Protein AF-A0AA86AKV5-F1 (afdb_monomer)

Structure (mmCIF, N/CA/C/O backbone):
data_AF-A0AA86AKV5-F1
#
_entry.id   AF-A0AA86AKV5-F1
#
loop_
_atom_site.group_PDB
_atom_site.id
_atom_site.type_symbol
_atom_site.label_atom_id
_atom_site.label_alt_id
_atom_site.label_comp_id
_atom_site.label_asym_id
_atom_site.label_entity_id
_atom_site.label_seq_id
_atom_site.pdbx_PDB_ins_code
_atom_site.Cartn_x
_atom_site.Cartn_y
_atom_site.Cartn_z
_atom_site.occupancy
_atom_site.B_iso_or_equiv
_atom_site.auth_seq_id
_atom_site.auth_comp_id
_atom_site.auth_asym_id
_atom_site.auth_atom_id
_atom_site.pdbx_PDB_model_num
ATOM 1 N N . MET A 1 1 ? 10.575 -11.654 0.491 1.00 63.12 1 MET A N 1
ATOM 2 C CA . MET A 1 1 ? 9.756 -10.437 0.301 1.00 63.12 1 MET A CA 1
ATOM 3 C C . MET A 1 1 ? 10.711 -9.264 0.203 1.00 63.12 1 MET A C 1
ATOM 5 O O . MET A 1 1 ? 11.738 -9.312 0.871 1.00 63.12 1 MET A O 1
ATOM 9 N N . LEU A 1 2 ? 10.410 -8.263 -0.622 1.00 72.31 2 LEU A N 1
ATOM 10 C CA . LEU A 1 2 ? 11.222 -7.049 -0.781 1.00 72.31 2 LEU A CA 1
ATOM 11 C C . LEU A 1 2 ? 11.023 -6.137 0.437 1.00 72.31 2 LEU A C 1
ATOM 13 O O . LEU A 1 2 ? 10.281 -5.163 0.384 1.00 72.31 2 LEU A O 1
ATOM 17 N N . ARG A 1 3 ? 11.596 -6.532 1.574 1.00 81.69 3 ARG A N 1
ATOM 18 C CA . ARG A 1 3 ? 11.539 -5.777 2.825 1.00 81.69 3 ARG A CA 1
ATOM 19 C C . ARG A 1 3 ? 12.851 -5.034 2.984 1.00 81.69 3 ARG A C 1
ATOM 21 O O . ARG A 1 3 ? 13.905 -5.651 2.872 1.00 81.69 3 ARG A O 1
ATOM 28 N N . ASP A 1 4 ? 12.751 -3.745 3.261 1.00 85.88 4 ASP A N 1
ATOM 29 C CA . ASP A 1 4 ? 13.888 -2.920 3.641 1.00 85.88 4 ASP A CA 1
ATOM 30 C C . ASP A 1 4 ? 13.785 -2.579 5.130 1.00 85.88 4 ASP A C 1
ATOM 32 O O . ASP A 1 4 ? 12.700 -2.263 5.639 1.00 85.88 4 ASP A O 1
ATOM 36 N N . GLU A 1 5 ? 14.898 -2.696 5.845 1.00 87.88 5 GLU A N 1
ATOM 37 C CA . GLU A 1 5 ? 14.940 -2.448 7.281 1.00 87.88 5 GLU A CA 1
ATOM 38 C C . GLU A 1 5 ? 14.667 -0.967 7.563 1.00 87.88 5 GLU A C 1
ATOM 40 O O . GLU A 1 5 ? 15.144 -0.079 6.865 1.00 87.88 5 GLU A O 1
ATOM 45 N N . ASN A 1 6 ? 13.877 -0.682 8.601 1.00 86.06 6 ASN A N 1
ATOM 46 C CA . ASN A 1 6 ? 13.462 0.678 8.981 1.00 86.06 6 ASN A CA 1
ATOM 47 C C . ASN A 1 6 ? 12.641 1.449 7.925 1.00 86.06 6 ASN A C 1
ATOM 49 O O . ASN A 1 6 ? 12.347 2.630 8.127 1.00 86.06 6 ASN A O 1
ATOM 53 N N . SER A 1 7 ? 12.211 0.794 6.842 1.00 89.75 7 SER A N 1
ATOM 54 C CA . SER A 1 7 ? 11.294 1.377 5.860 1.00 89.75 7 SER A CA 1
ATOM 55 C C . SER A 1 7 ? 9.841 1.381 6.354 1.00 89.75 7 SER A C 1
ATOM 57 O O . SER A 1 7 ? 9.448 0.622 7.246 1.00 89.75 7 SER A O 1
ATOM 59 N N . LYS A 1 8 ? 9.025 2.273 5.784 1.00 89.38 8 LYS A N 1
ATOM 60 C CA . LYS A 1 8 ? 7.595 2.400 6.093 1.00 89.38 8 LYS A CA 1
ATOM 61 C C . LYS A 1 8 ? 6.800 2.607 4.812 1.00 89.38 8 LYS A C 1
ATOM 63 O O . LYS A 1 8 ? 7.256 3.287 3.899 1.00 89.38 8 LYS A O 1
ATOM 68 N N . ALA A 1 9 ? 5.584 2.073 4.791 1.00 91.06 9 ALA A N 1
ATOM 69 C CA . ALA A 1 9 ? 4.594 2.343 3.760 1.00 91.06 9 ALA A CA 1
ATOM 70 C C . ALA A 1 9 ? 3.294 2.822 4.416 1.00 91.06 9 ALA A C 1
ATOM 72 O O . ALA A 1 9 ? 2.907 2.327 5.475 1.00 91.06 9 ALA A O 1
ATOM 73 N N . SER A 1 10 ? 2.625 3.776 3.772 1.00 92.81 10 SER A N 1
ATOM 74 C CA . SER A 1 10 ? 1.293 4.254 4.151 1.00 92.81 10 SER A CA 1
ATOM 75 C C . SER A 1 10 ? 0.279 3.833 3.098 1.00 92.81 10 SER A C 1
ATOM 77 O O . SER A 1 10 ? 0.590 3.775 1.909 1.00 92.81 10 SER A O 1
ATOM 79 N N . GLY A 1 11 ? -0.955 3.583 3.523 1.00 93.44 11 GLY A N 1
ATOM 80 C CA . GLY A 1 11 ? -2.024 3.176 2.623 1.00 93.44 11 GLY A CA 1
ATOM 81 C C . GLY A 1 11 ? -3.405 3.383 3.225 1.00 93.44 11 GLY A C 1
ATOM 82 O O . GLY A 1 11 ? -3.569 4.044 4.252 1.00 93.44 11 GLY A O 1
ATOM 83 N N . ILE A 1 12 ? -4.399 2.806 2.559 1.00 93.94 12 ILE A N 1
ATOM 84 C CA . ILE A 1 12 ? -5.798 2.807 2.982 1.00 93.94 12 ILE A CA 1
ATOM 85 C C . ILE A 1 12 ? -6.177 1.361 3.288 1.00 93.94 12 ILE A C 1
ATOM 87 O O . ILE A 1 12 ? -5.883 0.464 2.499 1.00 93.94 12 ILE A O 1
ATOM 91 N N . ILE A 1 13 ? -6.822 1.138 4.431 1.00 94.25 13 ILE A N 1
ATOM 92 C CA . ILE A 1 13 ? -7.334 -0.176 4.820 1.00 94.25 13 ILE A CA 1
ATOM 93 C C . ILE A 1 13 ? -8.798 -0.249 4.395 1.00 94.25 13 ILE A C 1
ATOM 95 O O . ILE A 1 13 ? -9.599 0.607 4.771 1.00 94.25 13 ILE A O 1
ATOM 99 N N . TYR A 1 14 ? -9.137 -1.279 3.625 1.00 93.62 14 TYR A N 1
ATOM 100 C CA . TYR A 1 14 ? -10.505 -1.584 3.219 1.00 93.62 14 TYR A CA 1
ATOM 101 C C . TYR A 1 14 ? -10.994 -2.833 3.951 1.00 93.62 14 TYR A C 1
ATOM 103 O O . TYR A 1 14 ? -10.230 -3.773 4.164 1.00 93.62 14 TYR A O 1
ATOM 111 N N . SER A 1 15 ? -12.275 -2.848 4.318 1.00 94.81 15 SER A N 1
ATOM 112 C CA . SER A 1 15 ? -12.954 -4.057 4.782 1.00 94.81 15 SER A CA 1
ATOM 113 C C . SER A 1 15 ? -13.636 -4.692 3.577 1.00 94.81 15 SER A C 1
ATOM 115 O O . SER A 1 15 ? -14.608 -4.143 3.065 1.00 94.81 15 SER A O 1
ATOM 117 N N . LEU A 1 16 ? -13.063 -5.791 3.090 1.00 93.44 16 LEU A N 1
ATOM 118 C CA . LEU A 1 16 ? -13.542 -6.537 1.929 1.00 93.44 16 LEU A CA 1
ATOM 119 C C . LEU A 1 16 ? -13.768 -7.997 2.315 1.00 93.44 16 LEU A C 1
ATOM 121 O O . LEU A 1 16 ? -13.064 -8.551 3.162 1.00 93.44 16 LEU A O 1
ATOM 125 N N . TH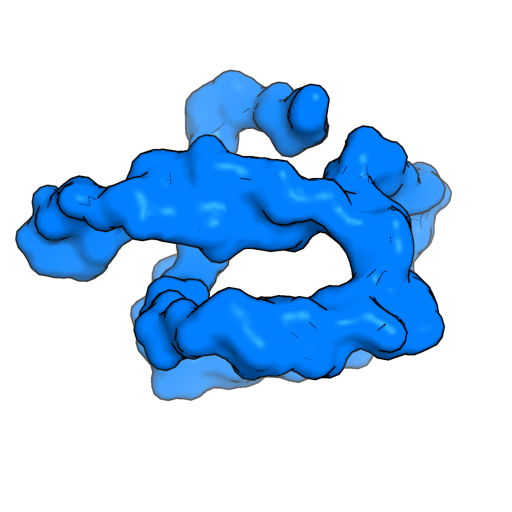R A 1 17 ? -14.737 -8.620 1.661 1.00 93.62 17 THR A N 1
ATOM 126 C CA . THR A 1 17 ? -14.954 -10.068 1.691 1.00 93.62 17 THR A CA 1
ATOM 127 C C . THR A 1 17 ? -13.915 -10.798 0.838 1.00 93.62 17 THR A C 1
ATOM 129 O O . THR A 1 17 ? -13.243 -10.199 -0.003 1.00 93.62 17 THR A O 1
ATOM 132 N N . HIS A 1 18 ? -13.791 -12.114 1.027 1.00 88.12 18 HIS A N 1
ATOM 133 C CA . HIS A 1 18 ? -12.884 -12.932 0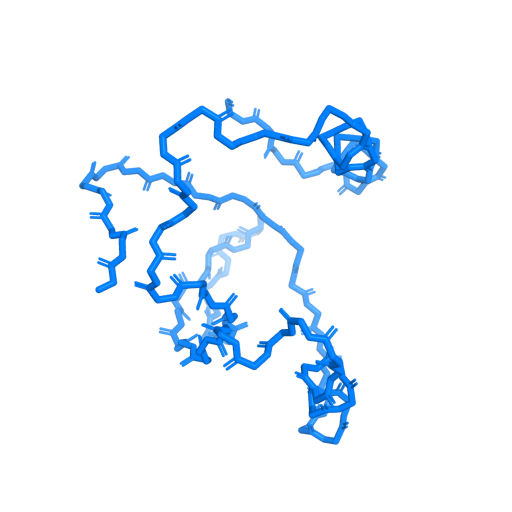.219 1.00 88.12 18 HIS A CA 1
ATOM 134 C C . HIS A 1 18 ? -13.230 -12.858 -1.277 1.00 88.12 18 HIS A C 1
ATOM 136 O O . HIS A 1 18 ? -12.353 -12.587 -2.088 1.00 88.12 18 HIS A O 1
ATOM 142 N N . ASP A 1 19 ? -14.518 -12.948 -1.622 1.00 91.56 19 ASP A N 1
ATOM 143 C CA . ASP A 1 19 ? -14.998 -12.844 -3.005 1.00 91.56 19 ASP A CA 1
ATOM 144 C C . ASP A 1 19 ? -14.640 -11.503 -3.670 1.00 91.56 19 ASP A C 1
ATOM 146 O O . ASP A 1 19 ? -14.382 -11.442 -4.873 1.00 91.56 19 ASP A O 1
ATOM 150 N N . GLU A 1 20 ? -14.658 -10.401 -2.915 1.00 92.56 20 GLU A N 1
ATOM 151 C CA . GLU A 1 20 ? -14.266 -9.079 -3.419 1.00 92.56 20 GLU A CA 1
ATOM 152 C C . GLU A 1 20 ? -12.755 -8.979 -3.637 1.00 92.56 20 GLU A C 1
ATOM 154 O O . GLU A 1 20 ? -12.321 -8.402 -4.635 1.00 92.56 20 GLU A O 1
ATOM 159 N N . ILE A 1 21 ? -11.960 -9.568 -2.740 1.00 88.62 21 ILE A N 1
ATOM 160 C CA . ILE A 1 21 ? -10.503 -9.653 -2.886 1.00 88.62 21 ILE A CA 1
ATOM 161 C C . ILE A 1 21 ? -10.149 -10.500 -4.112 1.00 88.62 21 ILE A C 1
ATOM 163 O O . ILE A 1 21 ? -9.338 -10.070 -4.933 1.00 88.62 21 ILE A O 1
ATOM 167 N N . ASP A 1 22 ? -10.794 -11.651 -4.289 1.00 86.69 22 ASP A N 1
ATOM 168 C CA . ASP A 1 22 ? -10.572 -12.517 -5.445 1.00 86.69 22 ASP A CA 1
ATOM 169 C C . ASP A 1 22 ? -10.896 -11.780 -6.744 1.00 86.69 22 ASP A C 1
ATOM 171 O O . ASP A 1 22 ? -10.081 -11.752 -7.660 1.00 86.69 22 ASP A O 1
ATOM 175 N N . LYS A 1 23 ? -12.036 -11.085 -6.827 1.00 88.38 23 LYS A N 1
ATOM 176 C CA . LYS A 1 23 ? -12.371 -10.265 -8.006 1.00 88.38 23 LYS A CA 1
ATOM 177 C C . LYS A 1 23 ? -11.340 -9.170 -8.279 1.00 88.38 23 LYS A C 1
ATOM 179 O O . LYS A 1 23 ? -11.072 -8.881 -9.443 1.00 88.38 23 LYS A O 1
ATOM 184 N N . LEU A 1 24 ? -10.774 -8.567 -7.232 1.00 86.25 24 LEU A N 1
ATOM 185 C CA . LEU A 1 24 ? -9.772 -7.511 -7.357 1.00 86.25 24 LEU A CA 1
ATOM 186 C C . LEU A 1 24 ? -8.446 -8.038 -7.927 1.00 86.25 24 LEU A C 1
ATOM 188 O O . LEU A 1 24 ? -7.821 -7.343 -8.724 1.00 86.25 24 LEU 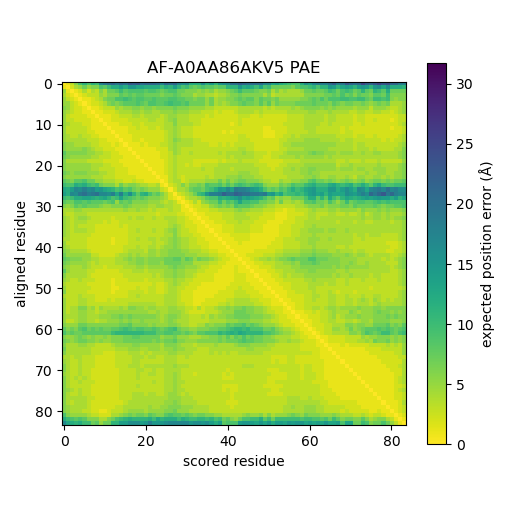A O 1
ATOM 192 N N . TYR A 1 25 ? -8.031 -9.252 -7.550 1.00 81.62 25 TYR A N 1
ATOM 193 C CA . TYR A 1 25 ? -6.717 -9.809 -7.903 1.00 81.62 25 TYR A CA 1
ATOM 194 C C . TYR A 1 25 ? -6.732 -10.876 -9.006 1.00 81.62 25 TYR A C 1
ATOM 196 O O . TYR A 1 25 ? -5.680 -11.185 -9.561 1.00 81.62 25 TYR A O 1
ATOM 204 N N . ASN A 1 26 ? -7.895 -11.396 -9.400 1.00 78.31 26 ASN A N 1
ATOM 205 C CA . ASN A 1 26 ? -8.023 -12.427 -10.439 1.00 78.31 26 ASN A CA 1
ATOM 206 C C . ASN A 1 26 ? -8.028 -11.857 -11.882 1.00 78.31 26 ASN A C 1
ATOM 208 O O . ASN A 1 26 ? -8.435 -12.527 -12.830 1.00 78.31 26 ASN A O 1
ATOM 212 N N . GLY A 1 27 ? -7.598 -10.602 -12.065 1.00 71.62 27 GLY A N 1
ATOM 213 C CA . GLY A 1 27 ? -7.496 -9.927 -13.363 1.00 71.62 27 GLY A CA 1
ATOM 214 C C . GLY A 1 27 ? -6.146 -10.126 -14.065 1.00 71.62 27 GLY A C 1
ATOM 215 O O . GLY A 1 27 ? -5.112 -10.373 -13.435 1.00 71.62 27 GLY A O 1
ATOM 216 N N . SER A 1 28 ? -6.132 -9.969 -15.394 1.00 61.03 28 SER A N 1
ATOM 217 C CA . SER A 1 28 ? -4.909 -10.024 -16.204 1.00 61.03 28 SER A CA 1
ATOM 218 C C . SER A 1 28 ? -3.891 -8.985 -15.721 1.00 61.03 28 SER A C 1
ATOM 220 O O . SER A 1 28 ? -4.164 -7.788 -15.764 1.00 61.03 28 SER A O 1
ATOM 222 N N . GLY A 1 29 ? -2.719 -9.445 -15.281 1.00 71.62 29 GLY A N 1
ATOM 223 C CA . GLY A 1 29 ? -1.617 -8.591 -14.822 1.00 71.62 29 GLY A CA 1
ATOM 224 C C . GLY A 1 29 ? -1.394 -8.570 -13.308 1.00 71.62 29 GLY A C 1
ATOM 225 O O . GLY A 1 29 ? -0.339 -8.121 -12.874 1.00 71.62 29 GLY A O 1
ATOM 226 N N . LEU A 1 30 ? -2.318 -9.110 -12.503 1.00 81.75 30 LEU A N 1
ATOM 227 C CA . LEU A 1 30 ? -2.173 -9.150 -11.040 1.00 81.75 30 LEU A CA 1
ATOM 228 C C . LEU A 1 30 ? -1.778 -10.525 -10.484 1.00 81.75 30 LEU A C 1
ATOM 230 O O . LEU A 1 30 ? -1.442 -10.629 -9.311 1.00 81.75 30 LEU A O 1
ATOM 234 N N . LEU A 1 31 ? -1.691 -11.555 -11.332 1.00 83.94 31 LEU A N 1
ATOM 235 C CA . LEU A 1 31 ? -1.282 -12.915 -10.939 1.00 83.94 31 LEU A CA 1
ATOM 236 C C . LEU A 1 31 ? 0.131 -12.996 -10.328 1.00 83.94 31 LEU A C 1
ATOM 238 O O . LEU A 1 31 ? 0.464 -13.974 -9.665 1.00 83.94 31 LEU A O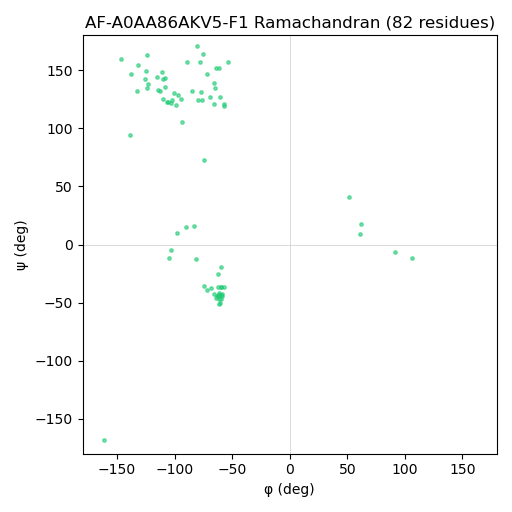 1
ATOM 242 N N . ALA A 1 32 ? 0.978 -11.988 -10.562 1.00 86.44 32 ALA A N 1
ATOM 243 C CA . ALA A 1 32 ? 2.316 -11.899 -9.977 1.00 86.44 32 ALA A CA 1
ATOM 244 C C . ALA A 1 32 ? 2.319 -11.355 -8.532 1.00 86.44 32 ALA A C 1
ATOM 246 O O . ALA A 1 32 ? 3.346 -11.431 -7.846 1.00 86.44 32 ALA A O 1
ATOM 247 N N . TYR A 1 33 ? 1.193 -10.798 -8.074 1.00 87.56 33 TYR A N 1
ATOM 248 C CA . TYR A 1 33 ? 1.019 -10.312 -6.712 1.00 87.56 33 TYR A CA 1
ATOM 249 C C . TYR A 1 33 ? 0.608 -11.462 -5.799 1.00 87.56 33 TYR A C 1
ATOM 251 O O . TYR A 1 33 ? -0.295 -12.237 -6.104 1.00 87.56 33 TYR A O 1
ATOM 259 N N . VAL A 1 34 ? 1.281 -11.568 -4.659 1.00 88.25 34 VAL A N 1
ATOM 260 C CA . VAL A 1 34 ? 1.057 -12.628 -3.679 1.00 88.25 34 VAL A CA 1
ATOM 261 C C . VAL A 1 34 ? 0.470 -12.010 -2.410 1.00 88.25 34 VAL A C 1
ATOM 263 O O . VAL A 1 34 ? 1.021 -11.014 -1.929 1.00 88.25 34 VAL A O 1
ATOM 266 N N . PRO A 1 35 ? -0.613 -12.578 -1.852 1.00 89.19 35 PRO A N 1
ATOM 267 C CA . PRO A 1 35 ? -1.182 -12.115 -0.594 1.00 89.19 35 PRO A CA 1
ATOM 268 C C . PRO A 1 35 ? -0.209 -12.339 0.570 1.00 89.19 35 PRO A C 1
ATOM 270 O O . PRO A 1 35 ? 0.373 -13.412 0.729 1.00 89.19 35 PRO A O 1
ATOM 273 N N . GLU A 1 36 ? -0.060 -11.323 1.411 1.00 90.50 36 GLU A N 1
ATOM 274 C CA . GLU A 1 36 ? 0.768 -11.321 2.609 1.00 90.50 36 GLU A CA 1
ATOM 275 C C . GLU A 1 36 ? -0.015 -10.749 3.794 1.00 90.50 36 GLU A C 1
ATOM 277 O O . GLU A 1 36 ? -0.628 -9.684 3.702 1.00 90.50 36 GLU A O 1
ATOM 282 N N . SER A 1 37 ? 0.033 -11.446 4.930 1.00 92.19 37 SER A N 1
ATOM 283 C CA . SER A 1 37 ? -0.503 -10.926 6.186 1.00 92.19 37 SER A CA 1
ATOM 284 C C . SER A 1 37 ? 0.493 -9.950 6.801 1.00 92.19 37 SER A C 1
ATOM 286 O O . SER A 1 37 ? 1.643 -10.306 7.062 1.00 92.19 37 SER A O 1
ATOM 288 N N . LEU A 1 38 ? 0.041 -8.731 7.072 1.00 92.94 38 LEU A N 1
ATOM 289 C CA . LEU A 1 38 ? 0.820 -7.670 7.697 1.00 92.94 38 LEU A CA 1
ATOM 290 C C . LEU A 1 38 ? 0.120 -7.156 8.953 1.00 92.94 38 LEU A C 1
ATOM 292 O O . LEU A 1 38 ? -1.079 -7.346 9.155 1.00 92.94 38 LEU A O 1
ATOM 296 N N . THR A 1 39 ? 0.889 -6.453 9.773 1.00 94.94 39 THR A N 1
ATOM 297 C CA . THR A 1 39 ? 0.369 -5.654 10.877 1.00 94.94 39 THR A CA 1
ATOM 298 C C . THR A 1 39 ? 0.409 -4.191 10.461 1.00 94.94 39 THR A C 1
ATOM 300 O O . THR A 1 39 ? 1.478 -3.681 10.127 1.00 94.94 39 THR A O 1
ATOM 303 N N . ALA A 1 40 ? -0.739 -3.520 10.474 1.00 95.00 40 ALA A N 1
ATOM 304 C CA . ALA A 1 40 ? -0.847 -2.094 10.197 1.00 95.00 40 ALA A CA 1
ATOM 305 C C . ALA A 1 40 ? -1.202 -1.324 11.470 1.00 95.00 40 ALA A C 1
ATOM 307 O O . ALA A 1 40 ? -2.009 -1.782 12.280 1.00 95.00 40 ALA A O 1
ATOM 308 N N . THR A 1 41 ? -0.622 -0.135 11.613 1.00 95.19 41 THR A N 1
ATOM 309 C CA . THR A 1 41 ? -1.000 0.826 12.650 1.00 95.19 41 THR A CA 1
ATOM 310 C C . THR A 1 41 ? -1.867 1.906 12.020 1.00 95.19 41 THR A C 1
ATOM 312 O O . THR A 1 41 ? -1.477 2.534 11.035 1.00 95.19 41 THR A O 1
ATOM 315 N N . THR A 1 42 ? -3.063 2.100 12.561 1.00 93.12 42 THR A N 1
ATOM 316 C CA . THR A 1 42 ? -4.013 3.111 12.094 1.00 93.12 42 THR A CA 1
ATOM 317 C C . THR A 1 42 ? -3.666 4.497 12.648 1.00 93.12 42 THR A C 1
ATO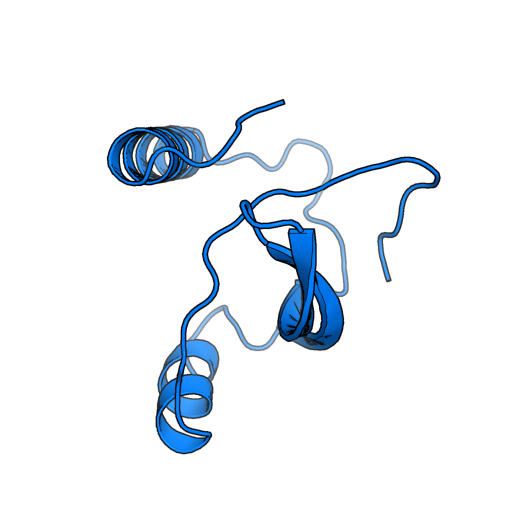M 319 O O . THR A 1 42 ? -2.813 4.649 13.522 1.00 93.12 42 THR A O 1
ATOM 322 N N . LYS A 1 43 ? -4.341 5.543 12.152 1.00 89.19 43 LYS A N 1
ATOM 323 C CA . LYS A 1 43 ? -4.117 6.936 12.594 1.00 89.19 43 LYS A CA 1
ATOM 324 C C . LYS A 1 43 ? -4.440 7.166 14.076 1.00 89.19 43 LYS A C 1
ATOM 326 O O . LYS A 1 43 ? -3.889 8.073 14.685 1.00 89.19 43 LYS A O 1
ATOM 331 N N . ASP A 1 44 ? -5.323 6.351 14.638 1.00 90.69 44 ASP A N 1
ATOM 332 C CA . ASP A 1 44 ? -5.710 6.300 16.049 1.00 90.69 44 ASP A CA 1
ATOM 333 C C . ASP A 1 44 ? -4.846 5.327 16.876 1.00 90.69 44 ASP A C 1
ATOM 335 O O . ASP A 1 44 ? -5.192 5.001 18.008 1.00 90.69 44 ASP A O 1
ATOM 339 N N . ASN A 1 45 ? -3.697 4.890 16.340 1.00 93.19 45 ASN A N 1
ATOM 340 C CA . ASN A 1 45 ? -2.752 3.953 16.962 1.00 93.19 45 ASN A CA 1
ATOM 341 C C . ASN A 1 45 ? -3.324 2.554 17.256 1.00 93.19 45 ASN A C 1
ATOM 343 O O . ASN A 1 45 ? -2.720 1.786 18.010 1.00 93.19 45 ASN A O 1
ATOM 347 N N . ALA A 1 46 ? -4.447 2.178 16.640 1.00 95.50 46 ALA A N 1
ATOM 348 C CA . ALA A 1 46 ? -4.919 0.803 16.688 1.00 95.50 46 ALA A CA 1
ATOM 349 C C . ALA A 1 46 ? -4.018 -0.087 15.825 1.00 95.50 46 ALA A C 1
ATOM 351 O O . ALA A 1 46 ? -3.482 0.330 14.797 1.00 95.50 46 ALA A O 1
ATOM 352 N N . THR A 1 47 ? -3.844 -1.333 16.254 1.00 96.81 47 THR A N 1
ATOM 353 C CA . THR A 1 47 ? -3.063 -2.334 15.525 1.00 96.81 47 THR A CA 1
ATOM 354 C C . THR A 1 47 ? -4.013 -3.342 14.899 1.00 96.81 47 THR A C 1
ATOM 356 O O . THR A 1 47 ? -4.800 -3.965 15.608 1.00 96.81 47 THR A O 1
ATOM 359 N N . LEU A 1 48 ? -3.942 -3.500 13.578 1.00 96.62 48 LEU A N 1
ATOM 360 C CA . LEU A 1 48 ? -4.816 -4.384 12.811 1.00 96.62 48 LEU A CA 1
ATOM 361 C C . LEU A 1 48 ? -3.992 -5.402 12.024 1.00 96.62 48 LEU A C 1
ATOM 363 O O . LEU A 1 48 ? -2.989 -5.051 11.401 1.00 96.62 48 LEU A O 1
ATOM 367 N N . SER A 1 49 ? -4.452 -6.652 12.003 1.00 95.56 49 SER A N 1
ATOM 368 C CA . SER A 1 49 ? -4.007 -7.631 11.011 1.00 95.56 49 SER A CA 1
ATOM 369 C C . SER A 1 49 ? -4.691 -7.327 9.684 1.00 95.56 49 SER A C 1
ATOM 371 O O . SER A 1 49 ? -5.916 -7.245 9.618 1.00 95.56 49 SER A O 1
ATOM 373 N N . VAL A 1 50 ? -3.901 -7.144 8.632 1.00 95.25 50 VAL A N 1
ATOM 374 C CA . VAL A 1 50 ? -4.386 -6.782 7.298 1.00 95.25 50 VAL A CA 1
ATOM 375 C C . VAL A 1 50 ? -3.765 -7.680 6.244 1.00 95.25 50 VAL A C 1
ATOM 377 O O . VAL A 1 50 ? -2.661 -8.193 6.419 1.00 95.25 50 VAL A O 1
ATOM 380 N N . LEU A 1 51 ? -4.466 -7.834 5.125 1.00 93.38 51 LEU A N 1
ATOM 381 C CA . LEU A 1 51 ? -3.925 -8.478 3.940 1.00 93.38 51 LEU A CA 1
ATOM 382 C C . LEU A 1 51 ? -3.415 -7.414 2.965 1.00 93.38 51 LEU A C 1
ATOM 384 O O . LEU A 1 51 ? -4.147 -6.491 2.614 1.00 93.38 51 LEU A O 1
ATOM 388 N N . CYS A 1 52 ? -2.174 -7.560 2.511 1.00 91.81 52 CYS A N 1
ATOM 389 C CA . CYS A 1 52 ? -1.599 -6.765 1.432 1.00 91.81 52 CYS A CA 1
ATOM 390 C C . CYS A 1 52 ? -1.105 -7.707 0.339 1.00 91.81 52 CYS A C 1
ATOM 392 O O . CYS A 1 52 ? -0.461 -8.706 0.644 1.00 91.81 52 CYS A O 1
ATOM 394 N N . CYS A 1 53 ? -1.388 -7.415 -0.927 1.00 89.62 53 CYS A N 1
ATOM 395 C CA . CYS A 1 53 ? -0.840 -8.207 -2.021 1.00 89.62 53 CYS A CA 1
ATOM 396 C C . CYS A 1 53 ? 0.379 -7.491 -2.585 1.00 89.62 53 CYS A C 1
ATOM 398 O O . CYS A 1 53 ? 0.282 -6.359 -3.055 1.00 89.62 53 CYS A O 1
ATOM 400 N N . ASN A 1 54 ? 1.524 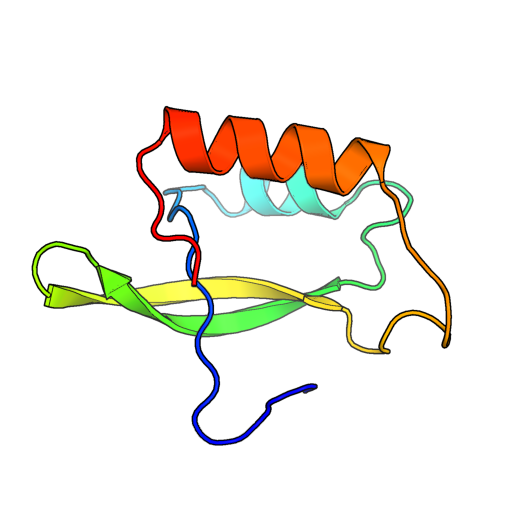-8.164 -2.536 1.00 89.38 54 ASN A N 1
ATOM 401 C CA . ASN A 1 54 ? 2.812 -7.597 -2.907 1.00 89.38 54 ASN A CA 1
ATOM 402 C C . ASN A 1 54 ? 3.382 -8.319 -4.124 1.00 89.38 54 ASN A C 1
ATOM 404 O O . ASN A 1 54 ? 3.247 -9.536 -4.265 1.00 89.38 54 ASN A O 1
ATOM 408 N N . LEU A 1 55 ? 4.064 -7.575 -4.992 1.00 88.56 55 LEU A N 1
ATOM 409 C CA . LEU A 1 55 ? 4.783 -8.165 -6.111 1.00 88.56 55 LEU A CA 1
ATOM 410 C C . LEU A 1 55 ? 5.989 -8.955 -5.581 1.00 88.56 55 LEU A C 1
ATOM 412 O O . LEU A 1 55 ? 6.800 -8.439 -4.810 1.00 88.56 55 LEU A O 1
ATOM 416 N N . ARG A 1 56 ? 6.110 -10.226 -5.978 1.00 84.81 56 ARG A N 1
ATOM 417 C CA . ARG A 1 56 ? 7.187 -11.100 -5.481 1.00 84.81 56 ARG A CA 1
ATOM 418 C C . ARG A 1 56 ? 8.552 -10.772 -6.088 1.00 84.81 56 ARG A C 1
ATOM 420 O O . ARG A 1 56 ? 9.571 -10.932 -5.417 1.00 84.81 56 ARG A O 1
ATOM 427 N N . VAL A 1 57 ? 8.561 -10.371 -7.355 1.00 87.62 57 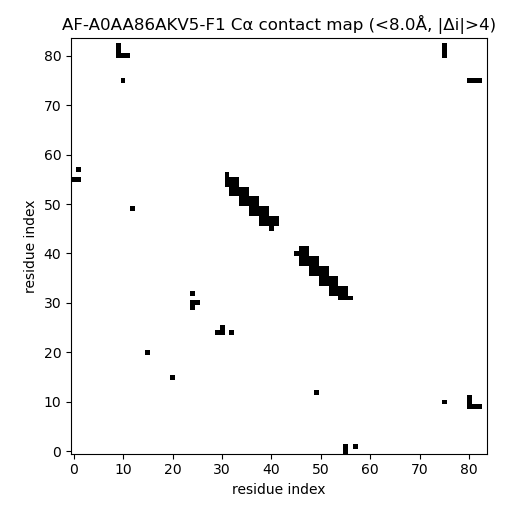VAL A N 1
ATOM 428 C CA . VAL A 1 57 ? 9.761 -10.018 -8.120 1.00 87.62 57 VAL A CA 1
ATOM 429 C C . VAL A 1 57 ? 9.722 -8.512 -8.349 1.00 87.62 57 VAL A C 1
ATOM 431 O O . VAL A 1 57 ? 8.705 -8.036 -8.839 1.00 87.62 57 VAL A O 1
ATOM 434 N N . PRO A 1 58 ? 10.760 -7.747 -7.981 1.00 86.50 58 PRO A N 1
ATOM 435 C CA . PRO A 1 58 ? 10.736 -6.303 -8.169 1.00 86.50 58 PRO A CA 1
ATOM 436 C C . PRO A 1 58 ? 10.609 -5.956 -9.662 1.00 86.50 58 PRO A C 1
ATOM 438 O O . PRO A 1 58 ? 11.082 -6.733 -10.498 1.00 86.50 58 PRO A O 1
ATOM 441 N N . PRO A 1 59 ? 10.018 -4.796 -9.997 1.00 87.38 59 PRO A N 1
ATOM 442 C CA . PRO A 1 59 ? 10.065 -4.259 -11.354 1.00 87.38 59 PRO A CA 1
ATOM 443 C C . PRO A 1 59 ? 11.506 -4.151 -11.867 1.00 87.38 59 PRO A C 1
ATOM 445 O O . PRO A 1 59 ? 12.455 -4.067 -11.078 1.00 87.38 59 PRO A O 1
ATOM 448 N N . ALA A 1 60 ? 11.679 -4.141 -13.188 1.00 89.69 60 ALA A N 1
ATOM 449 C CA . ALA A 1 60 ? 13.008 -4.025 -13.777 1.00 89.69 60 ALA A CA 1
ATOM 450 C C . ALA A 1 60 ? 13.654 -2.669 -13.440 1.00 89.69 60 ALA A C 1
ATOM 452 O O . ALA A 1 60 ? 12.978 -1.654 -13.266 1.00 89.69 60 ALA A O 1
ATOM 453 N N . THR A 1 61 ? 14.987 -2.622 -13.388 1.00 88.38 61 THR A N 1
ATOM 454 C CA . THR A 1 61 ? 15.712 -1.362 -13.179 1.00 88.38 61 THR A CA 1
ATOM 455 C C . THR A 1 61 ? 15.338 -0.350 -14.265 1.00 88.38 61 THR A C 1
ATOM 457 O O . THR A 1 61 ? 15.548 -0.601 -15.449 1.00 88.38 61 THR A O 1
ATOM 460 N N . GLY A 1 62 ? 14.807 0.806 -13.858 1.00 87.69 62 GLY A N 1
ATOM 461 C CA . GLY A 1 62 ? 14.371 1.873 -14.765 1.00 87.69 62 GLY A CA 1
ATOM 462 C C . GLY A 1 62 ? 12.900 1.797 -15.181 1.00 87.69 62 GLY A C 1
ATOM 463 O O . GLY A 1 62 ? 12.404 2.746 -15.788 1.00 87.69 62 GLY A O 1
ATOM 464 N N . GLU A 1 63 ? 12.187 0.730 -14.816 1.00 91.56 63 GLU A N 1
ATOM 465 C CA . GLU A 1 63 ? 10.740 0.648 -14.985 1.00 91.56 63 GLU A CA 1
ATOM 466 C C . GLU A 1 63 ? 10.053 1.684 -14.089 1.00 91.56 63 GLU A C 1
ATOM 468 O O . GLU A 1 63 ? 10.220 1.705 -12.869 1.00 91.56 63 GLU A O 1
ATOM 473 N N . ASN A 1 64 ? 9.295 2.584 -14.706 1.00 92.00 64 ASN A N 1
ATOM 474 C CA . ASN A 1 64 ? 8.506 3.590 -14.015 1.00 92.00 64 ASN A CA 1
ATOM 475 C C . ASN A 1 64 ? 7.215 3.867 -14.790 1.00 92.00 64 ASN A C 1
ATOM 477 O O . ASN A 1 64 ? 7.105 3.571 -15.979 1.00 92.00 64 ASN A O 1
ATOM 481 N N . ASN A 1 65 ? 6.227 4.433 -14.100 1.00 93.06 65 ASN A N 1
ATOM 482 C CA . ASN A 1 65 ? 4.964 4.835 -14.704 1.00 93.06 65 ASN A CA 1
ATOM 483 C C . ASN A 1 65 ? 4.530 6.198 -14.129 1.00 93.06 65 ASN A C 1
ATOM 485 O O . ASN A 1 65 ? 3.917 6.244 -13.057 1.00 93.06 65 ASN A O 1
ATOM 489 N N . PRO A 1 66 ? 4.866 7.314 -14.806 1.00 95.31 66 PRO A N 1
ATOM 490 C CA . PRO A 1 66 ? 4.559 8.659 -14.320 1.00 95.31 66 PRO A CA 1
ATOM 491 C C . PRO A 1 66 ? 3.056 8.932 -14.186 1.00 95.31 66 PRO A C 1
ATOM 493 O O . PRO A 1 66 ? 2.633 9.565 -13.222 1.00 95.31 66 PRO A O 1
ATOM 496 N N . GLU A 1 67 ? 2.240 8.407 -15.104 1.00 96.69 67 GLU A N 1
ATOM 497 C CA . GLU A 1 67 ? 0.781 8.562 -15.060 1.00 96.69 67 GLU A CA 1
ATOM 498 C C . GLU A 1 67 ? 0.185 7.847 -13.837 1.00 96.69 67 GLU A C 1
ATOM 500 O O . GLU A 1 67 ? -0.676 8.383 -13.135 1.00 96.69 67 GLU A O 1
ATOM 505 N N . TYR A 1 68 ? 0.664 6.635 -13.545 1.00 92.31 68 TYR A N 1
ATOM 506 C CA . TYR A 1 68 ? 0.265 5.903 -12.346 1.00 92.31 68 TYR A CA 1
ATOM 507 C C . TYR A 1 68 ? 0.655 6.660 -11.072 1.00 92.31 68 TYR A C 1
ATOM 509 O O . TYR A 1 68 ? -0.162 6.784 -10.158 1.00 92.31 68 TYR A O 1
ATOM 517 N N . LEU A 1 69 ? 1.873 7.211 -11.028 1.00 94.50 69 LEU A N 1
ATOM 518 C CA . LEU A 1 69 ? 2.347 8.011 -9.900 1.00 94.50 69 LEU A CA 1
ATOM 519 C C . LEU A 1 69 ? 1.463 9.243 -9.659 1.00 94.50 69 LEU A C 1
ATOM 521 O O . LEU A 1 69 ? 1.112 9.530 -8.512 1.00 94.50 69 LEU A O 1
ATOM 525 N N . GLU A 1 70 ? 1.066 9.949 -10.719 1.00 96.12 70 GLU A N 1
ATOM 526 C CA . GLU A 1 70 ? 0.166 11.101 -10.628 1.00 96.12 70 GLU A CA 1
ATOM 527 C C . GLU A 1 70 ? -1.191 10.706 -10.028 1.00 96.12 70 GLU A C 1
ATOM 529 O O . GLU A 1 70 ? -1.639 11.303 -9.041 1.00 96.12 70 GLU A O 1
ATOM 534 N N . LYS A 1 71 ? -1.816 9.648 -10.561 1.00 96.06 71 LYS A N 1
ATOM 535 C CA . LYS A 1 71 ? -3.112 9.143 -10.077 1.00 96.06 71 LYS A CA 1
ATOM 536 C C . LYS A 1 71 ? -3.039 8.679 -8.623 1.00 96.06 71 LYS A C 1
ATOM 538 O O . LYS A 1 71 ? -3.925 9.006 -7.828 1.00 96.06 71 LYS A O 1
ATOM 543 N N .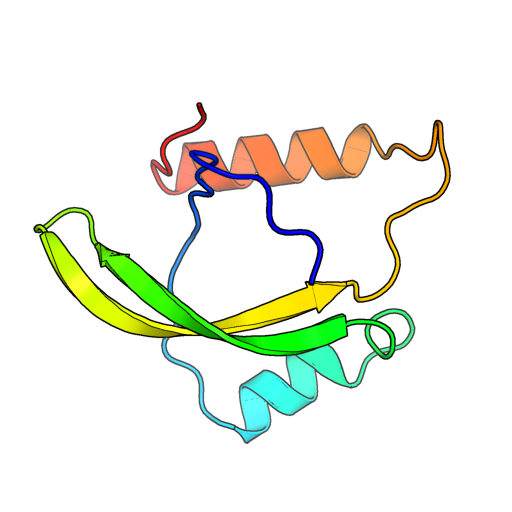 LEU A 1 72 ? -1.981 7.955 -8.257 1.00 94.25 72 LEU A N 1
ATOM 544 C CA . LEU A 1 72 ? -1.765 7.485 -6.890 1.00 94.25 72 LEU A CA 1
ATOM 545 C C . LEU A 1 72 ? -1.585 8.662 -5.924 1.00 94.25 72 LEU A C 1
ATOM 547 O O . LEU A 1 72 ? -2.219 8.694 -4.870 1.00 94.25 72 LEU A O 1
ATOM 551 N N . THR A 1 73 ? -0.799 9.669 -6.312 1.00 94.31 73 THR A N 1
ATOM 552 C CA . THR A 1 73 ? -0.576 10.879 -5.508 1.00 94.31 73 THR A CA 1
ATOM 553 C C . THR A 1 73 ? -1.875 11.655 -5.292 1.00 94.31 73 THR A C 1
ATOM 555 O O . THR A 1 73 ? -2.169 12.078 -4.171 1.00 94.31 73 THR A O 1
ATOM 558 N N . ALA A 1 74 ? -2.685 11.830 -6.340 1.00 95.62 74 ALA A N 1
ATOM 559 C CA . ALA A 1 74 ? -3.989 12.481 -6.235 1.00 95.62 74 ALA A CA 1
ATOM 560 C C . ALA A 1 74 ? -4.937 11.715 -5.295 1.00 95.62 74 ALA A C 1
ATOM 562 O O . ALA A 1 74 ? -5.612 12.325 -4.462 1.00 95.62 74 ALA A O 1
ATOM 563 N N . CYS A 1 75 ? -4.943 10.380 -5.375 1.00 95.19 75 CYS A N 1
ATOM 564 C CA . CYS A 1 75 ? -5.711 9.518 -4.479 1.00 95.19 75 CYS A CA 1
ATOM 565 C C . CYS A 1 75 ? -5.264 9.675 -3.015 1.00 95.19 75 CYS A C 1
ATOM 567 O O . CYS A 1 75 ? -6.086 9.961 -2.144 1.00 95.19 75 CYS A O 1
ATOM 569 N N . MET A 1 76 ? -3.960 9.575 -2.740 1.00 94.62 76 MET A N 1
ATOM 570 C CA . MET A 1 76 ? -3.411 9.716 -1.387 1.00 94.62 76 MET A CA 1
ATOM 571 C C . MET A 1 76 ? -3.748 11.075 -0.768 1.00 94.62 76 MET A C 1
ATOM 573 O O . MET A 1 76 ? -4.178 11.131 0.384 1.00 94.62 76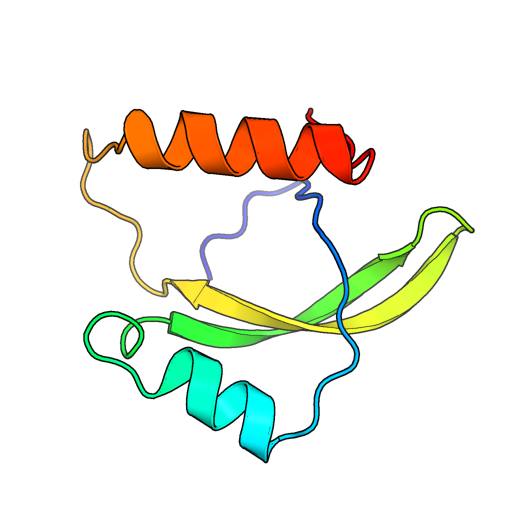 MET A O 1
ATOM 577 N N . LYS A 1 77 ? -3.643 12.158 -1.550 1.00 94.75 77 LYS A N 1
ATOM 578 C CA . LYS A 1 77 ? -4.048 13.503 -1.117 1.00 94.75 77 LYS A CA 1
ATOM 579 C C . LYS A 1 77 ? -5.535 13.568 -0.781 1.00 94.75 77 LYS A C 1
ATOM 581 O O . LYS A 1 77 ? -5.888 14.060 0.283 1.00 94.75 77 LYS A O 1
ATOM 586 N N . LYS A 1 78 ? -6.403 13.032 -1.644 1.00 95.88 78 LYS A N 1
ATOM 587 C CA . LYS A 1 78 ? -7.860 13.021 -1.426 1.00 95.88 78 LYS A CA 1
ATOM 588 C C . LYS A 1 78 ? -8.257 12.343 -0.109 1.00 95.88 78 LYS A C 1
ATOM 590 O O . LYS A 1 78 ? -9.196 12.791 0.541 1.00 95.88 78 LYS A O 1
ATOM 595 N N . TYR A 1 79 ? -7.555 11.280 0.282 1.00 93.88 79 TYR A N 1
ATOM 596 C CA . TYR A 1 79 ? -7.837 10.517 1.505 1.00 93.88 79 TYR A CA 1
ATOM 597 C C . TYR A 1 79 ? -6.946 10.901 2.700 1.00 93.88 79 TYR A C 1
ATOM 599 O O . TYR A 1 79 ? -6.976 10.234 3.739 1.00 93.88 79 TYR A O 1
ATOM 607 N N . ASN A 1 80 ? -6.166 11.983 2.588 1.00 93.12 80 ASN A N 1
ATOM 608 C CA . ASN A 1 80 ? -5.224 12.441 3.613 1.00 93.12 80 ASN A CA 1
ATOM 609 C C . ASN A 1 80 ? -4.281 11.321 4.091 1.00 93.12 80 ASN A C 1
ATOM 611 O O . ASN A 1 80 ? -4.059 11.151 5.294 1.00 93.12 80 ASN A O 1
ATOM 615 N N . VAL A 1 81 ? -3.786 10.496 3.169 1.00 92.75 81 VAL A N 1
ATOM 616 C CA . VAL A 1 81 ? -2.782 9.467 3.465 1.00 92.75 81 VAL A CA 1
ATOM 617 C C . VAL A 1 81 ? -1.419 10.156 3.601 1.00 92.75 81 VAL A C 1
ATOM 619 O O . VAL A 1 81 ? -1.078 10.957 2.729 1.00 92.75 81 VAL A O 1
ATOM 622 N N . PRO A 1 82 ? -0.637 9.888 4.663 1.00 86.94 82 PRO A N 1
ATOM 623 C CA . PRO A 1 82 ? 0.707 10.442 4.792 1.00 86.94 82 PRO A CA 1
ATOM 624 C C . PRO A 1 82 ? 1.602 9.997 3.631 1.00 86.94 82 PRO A C 1
ATOM 626 O O . PRO A 1 82 ? 1.724 8.799 3.373 1.00 86.94 82 PRO A O 1
ATOM 629 N N . ILE A 1 83 ? 2.232 10.961 2.964 1.00 78.38 83 ILE A N 1
ATOM 630 C CA . ILE A 1 83 ? 3.266 10.735 1.949 1.00 78.38 83 ILE A CA 1
ATOM 631 C C . ILE A 1 83 ? 4.593 11.108 2.621 1.00 78.38 83 ILE A C 1
ATOM 633 O O . ILE A 1 83 ? 4.692 12.213 3.160 1.00 78.38 83 ILE A O 1
ATOM 637 N N . PHE A 1 84 ? 5.539 10.169 2.675 1.00 65.00 84 PHE A N 1
ATOM 638 C CA . PHE A 1 84 ? 6.862 10.356 3.283 1.00 65.00 84 PHE A CA 1
ATOM 639 C C . PHE A 1 84 ? 7.888 10.808 2.246 1.00 65.00 84 PHE A C 1
ATOM 641 O O . PHE A 1 84 ? 7.747 10.385 1.076 1.00 65.00 84 PHE A O 1
#

Mean predicted aligned error: 4.4 Å

Nearest PDB structures (foldseek):
  8cll-assembly1_F  TM=4.070E-01  e=1.179E+00  Homo sapiens
  6hix-assembly1_A4  TM=2.662E-01  e=4.297E-01  Trypanosoma brucei brucei
  8clj-assembly1_A  TM=4.338E-01  e=2.515E+00  Homo sapiens
  8qpu-assembly1_A  TM=3.722E-01  e=5.035E+00  Escherichia coli
  7y4l-assembly1_WA  TM=3.422E-01  e=4.727E+00  Porphyridium purpureum

Foldseek 3Di:
DPDDPPDDDWDDADDDDPVVVCVVQVDPPNPQWDWDWDWDQDPVRDIDTGIDTHRPDDDDVPDDDVVVVVVVVVVCVVVVIDDD

Solvent-accessible surface area (backbone atoms only — not comparable to full-atom values): 5714 Å² total; per-residue (Å²): 124,95,76,62,88,95,64,86,86,70,79,82,90,77,94,72,54,70,71,55,51,47,64,69,43,75,42,96,87,37,78,62,43,45,82,39,85,44,81,45,72,48,97,85,69,49,78,42,84,42,82,46,68,43,63,72,67,77,78,60,95,86,70,80,55,70,68,59,52,51,54,51,50,53,50,34,60,77,70,68,43,75,81,131

Sequence (84 aa):
MLRDENSKASGIIYSLTHDEIDKLYNGSGLLAYVPESLTATTKDNATLSVLCCNLRVPPATGENNPEYLEKLTACMKKYNVPIF

pLDDT: mean 89.22, std 7.42, range [61.03, 96.81]

Secondary structure (DSSP, 8-state):
----TT-----------HHHHHHHHSSTTTTTEEEEEEEEE-TTS-EEEEEEEEESSPPPTT---HHHHHHHHHHHHHTT----

Radius of gyration: 14.23 Å; Cα contacts (8 Å, |Δi|>4): 58; chains: 1; bounding box: 31×26×33 Å

Organism: Sulfurospirillum multivorans (strain DM 12446 / JCM 15788 / NBRC 109480) (NCBI:txid1150621)